Protein AF-A0A5C9CKR8-F1 (afdb_monomer)

Mean predicted aligned error: 2.47 Å

Secondary structure (DSSP, 8-state):
-EEEEEEEEETTS-EEEEEEEESSHHHHHHHHHHH-TTEEEEEEEE--

Sequence (48 aa):
MKTYRITITLADGTQGRSLGLYSDGFAAVIDVMTTFPDAHRISARRMP

Foldseek 3Di:
DFKKWKWFAAPVRDIDIDIDDDPDQVRVQVVVCVVCVRTPDMGIDTDD

pLDDT: mean 94.84, std 2.41, range [85.5, 97.81]

Solvent-accessible surface area (backbone atoms only — not comparable to full-atom values): 2797 Å² total; per-residue (Å²): 114,44,51,29,42,37,40,39,27,35,78,89,66,54,74,49,76,49,76,48,79,25,84,47,54,64,59,48,46,53,61,44,40,76,75,39,73,72,45,67,41,77,46,55,41,79,55,135

Structure (mmCIF, N/CA/C/O backbone):
data_AF-A0A5C9CKR8-F1
#
_entry.id   AF-A0A5C9CKR8-F1
#
loop_
_atom_site.group_PDB
_atom_site.id
_atom_site.type_symbol
_atom_site.label_atom_id
_atom_site.label_alt_id
_atom_site.label_comp_id
_atom_site.label_asym_id
_atom_site.label_entity_id
_atom_site.label_seq_id
_atom_site.pdbx_PDB_ins_code
_atom_site.Cartn_x
_atom_site.Cartn_y
_atom_site.Cartn_z
_atom_site.occupancy
_atom_site.B_iso_or_equiv
_atom_site.auth_seq_id
_atom_site.auth_comp_id
_atom_site.auth_asym_id
_atom_site.auth_atom_id
_atom_site.pdbx_PDB_model_num
ATOM 1 N N . MET A 1 1 ? -14.320 -0.609 8.651 1.00 85.50 1 MET A N 1
ATOM 2 C CA . MET A 1 1 ? -13.358 -0.131 7.633 1.00 85.50 1 MET A CA 1
ATOM 3 C C . MET A 1 1 ? -12.531 0.997 8.227 1.00 85.50 1 MET A C 1
ATOM 5 O O . MET A 1 1 ? -13.012 1.664 9.136 1.00 85.50 1 MET A O 1
ATOM 9 N N . LYS A 1 2 ? -11.288 1.163 7.780 1.00 96.06 2 LYS A N 1
ATOM 10 C CA . LYS A 1 2 ? -10.347 2.199 8.228 1.00 96.06 2 LYS A CA 1
ATOM 11 C C . LYS A 1 2 ? -9.679 2.804 6.998 1.00 96.06 2 LYS A C 1
ATOM 13 O O . LYS A 1 2 ? -9.501 2.108 5.999 1.00 96.06 2 LYS A O 1
ATOM 18 N N . THR A 1 3 ? -9.284 4.066 7.084 1.00 97.50 3 THR A N 1
ATOM 19 C CA . THR A 1 3 ? -8.522 4.711 6.015 1.00 97.50 3 THR A CA 1
ATOM 20 C C . THR A 1 3 ? -7.081 4.214 6.044 1.00 97.50 3 THR A C 1
ATOM 22 O O . THR A 1 3 ? -6.415 4.266 7.081 1.00 97.50 3 THR A O 1
ATOM 25 N N . TYR A 1 4 ? -6.588 3.743 4.904 1.00 97.81 4 TYR A N 1
ATOM 26 C CA . TYR A 1 4 ? -5.192 3.381 4.703 1.00 97.81 4 TYR A CA 1
ATOM 27 C C . TYR A 1 4 ? -4.584 4.259 3.621 1.00 97.81 4 TYR A C 1
ATOM 29 O O . TYR A 1 4 ? -5.170 4.470 2.561 1.00 97.81 4 TYR A O 1
ATOM 37 N N . ARG A 1 5 ? -3.375 4.743 3.896 1.00 97.50 5 ARG A N 1
ATOM 38 C CA . ARG A 1 5 ? -2.493 5.324 2.897 1.00 97.50 5 ARG A CA 1
ATOM 39 C C . ARG A 1 5 ? -1.616 4.228 2.324 1.00 97.50 5 ARG A C 1
ATOM 41 O O . ARG A 1 5 ? -0.779 3.664 3.030 1.00 97.50 5 ARG A O 1
ATOM 48 N N . ILE A 1 6 ? -1.784 3.985 1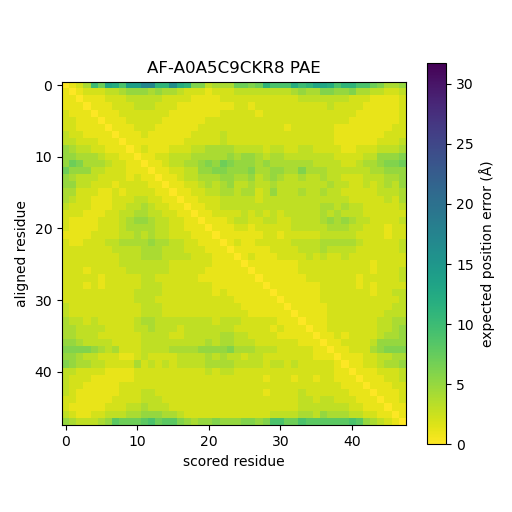.038 1.00 97.25 6 ILE A N 1
ATOM 49 C CA . ILE A 1 6 ? -0.968 3.069 0.260 1.00 97.25 6 ILE A CA 1
ATOM 50 C C . ILE A 1 6 ? 0.154 3.872 -0.393 1.00 97.25 6 ILE A C 1
ATOM 52 O O . ILE A 1 6 ? -0.066 4.955 -0.936 1.00 97.25 6 ILE A O 1
ATOM 56 N N . THR A 1 7 ? 1.371 3.348 -0.329 1.00 97.50 7 THR A N 1
AT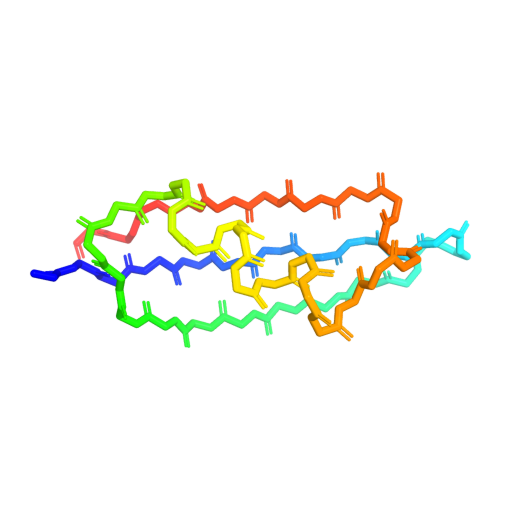OM 57 C CA . THR A 1 7 ? 2.504 3.820 -1.128 1.00 97.50 7 THR A CA 1
ATOM 58 C C . THR A 1 7 ? 3.001 2.668 -1.984 1.00 97.50 7 THR A C 1
ATOM 60 O O . THR A 1 7 ? 3.242 1.578 -1.469 1.00 97.50 7 THR A O 1
ATOM 63 N N . ILE A 1 8 ? 3.143 2.930 -3.276 1.00 97.06 8 ILE A N 1
ATOM 64 C CA . ILE A 1 8 ? 3.561 1.977 -4.302 1.00 97.06 8 ILE A CA 1
ATOM 65 C C . ILE A 1 8 ? 4.896 2.472 -4.836 1.00 97.06 8 ILE A C 1
ATOM 67 O O . ILE A 1 8 ? 5.054 3.666 -5.080 1.00 97.06 8 ILE A O 1
ATOM 71 N N . THR A 1 9 ? 5.858 1.579 -4.997 1.00 96.81 9 THR A N 1
ATOM 72 C CA . THR A 1 9 ? 7.133 1.851 -5.660 1.00 96.81 9 THR A CA 1
ATOM 73 C C . THR A 1 9 ? 7.292 0.849 -6.789 1.00 96.81 9 THR A C 1
ATOM 75 O O . THR A 1 9 ? 7.235 -0.357 -6.550 1.00 96.81 9 THR A O 1
ATOM 78 N N . LEU A 1 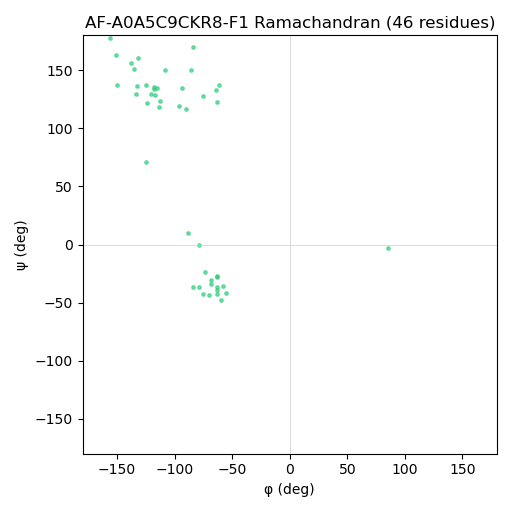10 ? 7.449 1.352 -8.008 1.00 94.12 10 LEU A N 1
ATOM 79 C CA . LEU A 1 10 ? 7.684 0.552 -9.205 1.00 94.12 10 LEU A CA 1
ATOM 80 C C . LEU A 1 10 ? 9.178 0.222 -9.347 1.00 94.12 10 LEU A C 1
ATOM 82 O O . LEU A 1 10 ? 10.016 0.747 -8.611 1.00 94.12 10 LEU A O 1
ATOM 86 N N . ALA A 1 11 ? 9.511 -0.675 -10.275 1.00 91.94 11 ALA A N 1
ATOM 87 C CA . ALA A 1 11 ? 10.882 -1.144 -10.491 1.00 91.94 11 ALA A CA 1
ATOM 88 C C . ALA A 1 11 ? 11.855 -0.040 -10.951 1.00 91.94 11 ALA A C 1
ATOM 90 O O . ALA A 1 11 ? 13.043 -0.105 -10.651 1.00 91.94 11 ALA A O 1
ATOM 91 N N . ASP A 1 12 ? 11.352 0.991 -11.629 1.00 92.88 12 ASP A N 1
ATOM 92 C CA . ASP A 1 12 ? 12.110 2.178 -12.048 1.00 92.88 12 ASP A CA 1
ATOM 93 C C . ASP A 1 12 ? 12.318 3.201 -10.909 1.00 92.88 12 ASP A C 1
ATOM 95 O O . ASP A 1 12 ? 12.941 4.243 -11.104 1.00 92.88 12 ASP A O 1
ATOM 99 N N . GLY A 1 13 ? 11.796 2.915 -9.711 1.00 90.38 13 GLY A N 1
ATOM 100 C CA . GLY A 1 13 ? 11.841 3.800 -8.551 1.00 90.38 13 GLY A CA 1
ATOM 101 C C . GLY A 1 13 ? 10.709 4.829 -8.494 1.00 90.38 13 GLY A C 1
ATOM 102 O O . GLY A 1 13 ? 10.599 5.542 -7.491 1.00 90.38 13 GLY A O 1
ATOM 103 N N . THR A 1 14 ? 9.834 4.888 -9.503 1.00 94.25 14 THR A N 1
ATOM 104 C CA . THR A 1 14 ? 8.664 5.771 -9.507 1.00 94.25 14 THR A CA 1
ATOM 105 C C . THR A 1 14 ? 7.735 5.419 -8.347 1.00 94.25 14 THR A C 1
ATOM 107 O O . THR A 1 14 ? 7.483 4.246 -8.056 1.00 94.25 14 THR A O 1
ATOM 110 N N . GLN A 1 15 ? 7.215 6.442 -7.659 1.00 95.25 15 GLN A N 1
ATOM 111 C CA . GLN A 1 15 ? 6.345 6.261 -6.498 1.00 95.25 15 GLN A CA 1
ATOM 112 C C . GLN A 1 15 ? 4.940 6.814 -6.718 1.00 95.25 15 GLN A C 1
ATOM 114 O O . GLN A 1 15 ? 4.761 7.985 -7.041 1.00 95.25 15 GLN A O 1
ATOM 119 N N . GLY A 1 16 ? 3.941 5.978 -6.436 1.00 94.31 16 GLY A N 1
ATOM 120 C CA . GLY A 1 16 ? 2.530 6.345 -6.369 1.00 94.31 16 GLY A CA 1
ATOM 121 C C . GLY A 1 16 ? 2.023 6.347 -4.928 1.00 94.31 16 GLY A C 1
ATOM 122 O O . GLY A 1 16 ? 2.505 5.596 -4.076 1.00 94.31 16 GLY A O 1
ATOM 123 N N . ARG A 1 17 ? 1.040 7.199 -4.628 1.00 95.19 17 ARG A N 1
ATOM 124 C CA . ARG A 1 17 ? 0.369 7.235 -3.322 1.00 95.19 17 ARG A CA 1
ATOM 125 C C . ARG A 1 17 ? -1.136 7.279 -3.521 1.00 95.19 17 ARG A C 1
ATOM 127 O O . ARG A 1 17 ? -1.614 8.049 -4.344 1.00 95.19 17 ARG A O 1
ATOM 134 N N . SER A 1 18 ? -1.856 6.490 -2.734 1.00 94.06 18 SER A N 1
ATOM 135 C CA . SER A 1 18 ? -3.318 6.450 -2.745 1.00 94.06 18 SER A CA 1
ATOM 136 C C . SER A 1 18 ? -3.874 6.379 -1.324 1.00 94.06 18 SER A C 1
ATOM 138 O O . SER A 1 18 ? -3.184 5.952 -0.393 1.00 94.06 18 SER A O 1
ATOM 140 N N . LEU A 1 19 ? -5.116 6.826 -1.151 1.00 95.81 19 LEU A N 1
ATOM 141 C CA . LEU A 1 19 ? -5.897 6.678 0.073 1.00 95.81 19 LEU A CA 1
ATOM 142 C C . LEU A 1 19 ? -7.137 5.850 -0.251 1.00 95.81 19 LEU A C 1
ATOM 144 O O . LEU A 1 19 ? -7.827 6.135 -1.224 1.00 95.81 19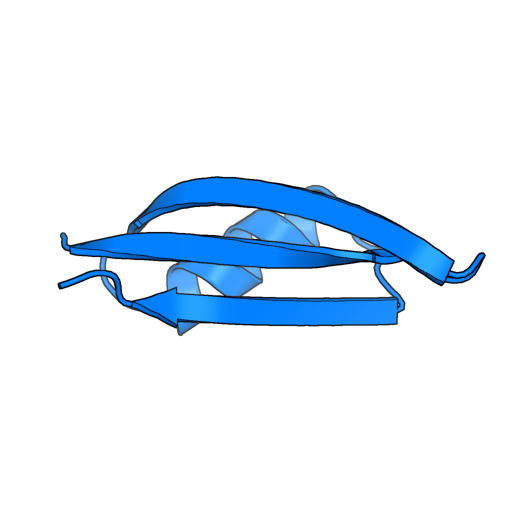 LEU A O 1
ATOM 148 N N . GLY A 1 20 ? -7.440 4.866 0.590 1.00 94.56 20 GLY A N 1
ATOM 149 C CA . GLY A 1 20 ? -8.645 4.056 0.440 1.00 94.56 20 GLY A CA 1
ATOM 150 C C . GLY A 1 20 ? -9.169 3.532 1.771 1.00 94.56 20 GLY A C 1
ATOM 151 O O . GLY A 1 20 ? -8.470 3.550 2.790 1.00 94.56 20 GLY A O 1
ATOM 152 N N . LEU A 1 21 ? -10.425 3.091 1.762 1.00 97.06 21 LEU A N 1
ATOM 153 C CA . LEU A 1 21 ? -11.084 2.468 2.905 1.00 97.06 21 LEU A CA 1
ATOM 154 C C . LEU A 1 21 ? -10.985 0.950 2.781 1.00 97.06 21 LEU A C 1
ATOM 156 O O . LEU A 1 21 ? -11.528 0.368 1.850 1.00 97.06 21 LEU A O 1
ATOM 160 N N . TYR A 1 22 ? -10.343 0.314 3.757 1.00 96.38 22 TYR A N 1
ATOM 161 C CA . TYR A 1 22 ? -10.135 -1.135 3.767 1.00 96.38 22 TYR A CA 1
ATOM 162 C C . TYR A 1 22 ? -10.521 -1.740 5.122 1.00 96.38 22 TYR A C 1
ATOM 164 O O . TYR A 1 22 ? -10.637 -1.033 6.133 1.00 96.38 22 TYR A O 1
ATOM 172 N N . SER A 1 23 ? -10.766 -3.052 5.165 1.00 96.69 23 SER A N 1
ATOM 173 C CA . SER A 1 23 ? -10.994 -3.787 6.421 1.00 96.69 23 SER A CA 1
ATOM 174 C C . SER A 1 23 ? -9.757 -3.741 7.321 1.00 96.69 23 SER A C 1
ATOM 176 O O . SER A 1 23 ? -9.857 -3.474 8.523 1.00 96.69 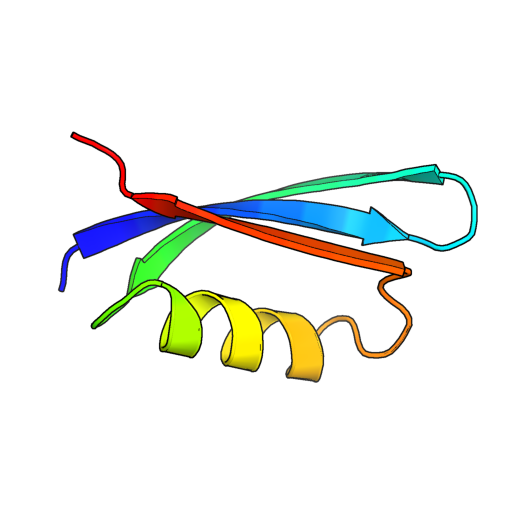23 SER A O 1
ATOM 178 N N . ASP A 1 24 ? -8.594 -3.926 6.705 1.00 95.75 24 ASP A N 1
ATOM 179 C CA . ASP A 1 24 ? -7.271 -3.992 7.306 1.00 95.75 24 ASP A CA 1
ATOM 180 C C . ASP A 1 24 ? -6.192 -3.633 6.262 1.00 95.75 24 ASP A C 1
ATOM 182 O O . ASP A 1 24 ? -6.488 -3.350 5.100 1.00 95.75 24 ASP A O 1
ATOM 186 N N . GLY A 1 25 ? -4.928 -3.602 6.691 1.00 93.12 25 GLY A N 1
ATOM 187 C CA . GLY A 1 25 ? -3.816 -3.228 5.815 1.00 93.12 25 GLY A CA 1
ATOM 188 C C . GLY A 1 25 ? -3.445 -4.304 4.796 1.00 93.12 25 GLY A C 1
ATOM 189 O O . GLY A 1 25 ? -2.882 -3.970 3.762 1.00 93.12 25 GLY A O 1
ATOM 190 N N . PHE A 1 26 ? -3.763 -5.572 5.057 1.00 95.81 26 PHE A N 1
ATOM 191 C CA . PHE A 1 26 ? -3.454 -6.671 4.147 1.00 95.81 26 PHE A CA 1
ATOM 192 C C . PHE A 1 26 ? -4.412 -6.666 2.953 1.00 95.81 26 PHE A C 1
ATOM 194 O O . PHE A 1 26 ? -3.963 -6.746 1.812 1.00 95.81 26 PHE A O 1
ATOM 201 N N . ALA A 1 27 ? -5.704 -6.437 3.205 1.00 95.81 27 ALA A N 1
ATOM 202 C CA . ALA A 1 27 ? -6.701 -6.198 2.167 1.00 95.81 27 ALA A CA 1
ATOM 203 C C . ALA A 1 27 ? -6.304 -5.026 1.253 1.00 95.81 27 ALA A C 1
ATOM 205 O O . ALA A 1 27 ? -6.406 -5.140 0.035 1.00 95.81 2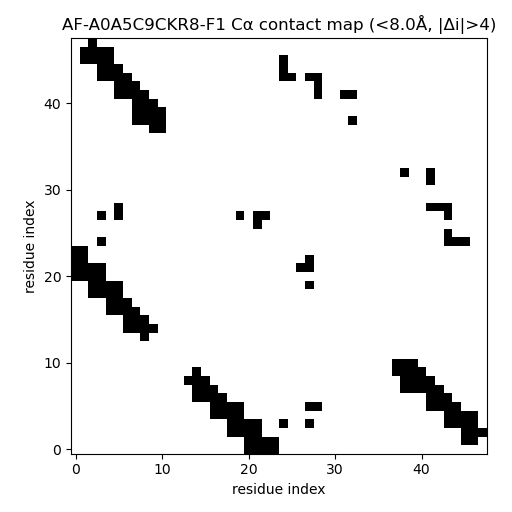7 ALA A O 1
ATOM 206 N N . ALA A 1 28 ? -5.775 -3.937 1.829 1.00 95.50 28 ALA A N 1
ATOM 207 C CA . ALA A 1 28 ? -5.264 -2.803 1.058 1.00 95.50 28 ALA A CA 1
ATOM 208 C C . ALA A 1 28 ? -4.071 -3.178 0.161 1.00 95.50 28 ALA A C 1
ATOM 210 O O . ALA A 1 28 ? -3.972 -2.701 -0.962 1.00 95.50 28 ALA A O 1
ATOM 211 N N . VAL A 1 29 ? -3.155 -4.026 0.641 1.00 95.50 29 VAL A N 1
ATOM 212 C CA . VAL A 1 29 ? -2.003 -4.478 -0.157 1.00 95.50 29 VAL A CA 1
ATOM 213 C C . VAL A 1 29 ? -2.440 -5.412 -1.286 1.00 95.50 29 VAL A C 1
ATOM 215 O O . VAL A 1 29 ? -1.970 -5.234 -2.405 1.00 95.50 29 VAL A O 1
ATOM 218 N N . ILE A 1 30 ? -3.344 -6.365 -1.028 1.00 95.50 30 ILE A N 1
ATOM 219 C CA . ILE A 1 30 ? -3.839 -7.302 -2.052 1.00 95.50 30 ILE A CA 1
ATOM 220 C C . ILE A 1 30 ? -4.510 -6.554 -3.206 1.00 95.50 30 ILE A C 1
ATOM 222 O O . ILE A 1 30 ? -4.184 -6.810 -4.360 1.00 95.50 30 ILE A O 1
ATOM 226 N N . ASP A 1 31 ? -5.401 -5.614 -2.895 1.00 94.81 31 ASP A N 1
ATOM 227 C CA . ASP A 1 31 ? -6.099 -4.786 -3.888 1.00 94.81 31 ASP A CA 1
ATOM 228 C C . ASP A 1 31 ? -5.125 -3.991 -4.779 1.00 94.81 31 ASP A C 1
ATOM 230 O O . ASP A 1 31 ? -5.303 -3.819 -5.984 1.00 94.81 31 ASP A O 1
ATOM 234 N N . VAL A 1 32 ? -4.022 -3.539 -4.192 1.00 94.31 32 VAL A N 1
ATOM 235 C CA . VAL A 1 32 ? -3.002 -2.781 -4.917 1.00 94.31 32 VAL A CA 1
ATOM 236 C C . VAL A 1 32 ? -2.113 -3.700 -5.748 1.00 94.31 32 VAL A C 1
ATOM 238 O O . VAL A 1 32 ? -1.738 -3.328 -6.856 1.00 94.31 32 VAL A O 1
ATOM 241 N N . MET A 1 33 ? -1.802 -4.901 -5.258 1.00 94.44 33 MET A N 1
ATOM 242 C CA . MET A 1 33 ? -1.041 -5.907 -6.005 1.00 94.44 33 MET A CA 1
ATOM 243 C C . MET A 1 33 ? -1.771 -6.377 -7.264 1.00 94.44 33 MET A C 1
ATOM 245 O O . MET A 1 33 ? -1.120 -6.624 -8.273 1.00 94.44 33 MET A O 1
ATOM 249 N N . THR A 1 34 ? -3.103 -6.499 -7.234 1.00 94.06 34 THR A N 1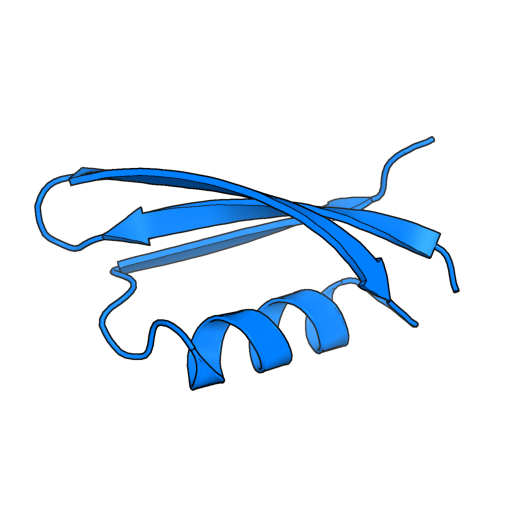
ATOM 250 C CA . THR A 1 34 ? -3.875 -6.875 -8.433 1.00 94.06 34 THR A CA 1
ATOM 251 C C . THR A 1 34 ? -3.850 -5.778 -9.494 1.00 94.06 34 THR A C 1
ATOM 253 O O . THR A 1 34 ? -3.889 -6.079 -10.683 1.00 94.06 34 THR A O 1
ATOM 256 N N . THR A 1 35 ? -3.750 -4.515 -9.073 1.00 92.38 35 THR A N 1
ATOM 257 C CA . THR A 1 35 ? -3.702 -3.354 -9.972 1.00 92.38 35 THR A CA 1
ATOM 258 C C . THR A 1 35 ? -2.285 -3.073 -10.485 1.00 92.38 35 THR A C 1
ATOM 260 O O . THR A 1 35 ? -2.106 -2.686 -11.636 1.00 92.38 35 THR A O 1
ATOM 263 N N . PHE A 1 36 ? -1.271 -3.273 -9.640 1.00 91.69 36 PHE A N 1
ATOM 264 C CA . PHE A 1 36 ? 0.142 -3.027 -9.934 1.00 91.69 36 PHE A CA 1
ATOM 265 C C . PHE A 1 36 ? 0.965 -4.299 -9.672 1.00 91.69 36 PHE A C 1
ATOM 267 O O . PHE A 1 36 ? 1.728 -4.342 -8.702 1.00 91.69 36 PHE A O 1
ATOM 274 N N . PRO A 1 37 ? 0.826 -5.340 -10.515 1.00 90.81 37 PRO A N 1
ATOM 275 C CA . PRO A 1 37 ? 1.526 -6.613 -10.321 1.00 90.81 37 PRO A CA 1
ATOM 276 C C . PRO A 1 37 ? 3.052 -6.465 -10.402 1.00 90.81 37 PRO A C 1
ATOM 278 O O . PRO A 1 37 ? 3.776 -7.201 -9.738 1.00 90.81 37 PRO A O 1
ATOM 281 N N . ASP A 1 38 ? 3.532 -5.464 -11.145 1.00 91.00 38 ASP A N 1
ATOM 282 C CA . ASP A 1 38 ? 4.958 -5.158 -11.316 1.00 91.00 38 ASP A CA 1
ATOM 283 C C . ASP A 1 38 ? 5.505 -4.198 -10.243 1.00 91.00 38 ASP A C 1
ATOM 285 O O . ASP A 1 38 ? 6.618 -3.672 -10.357 1.00 91.00 38 ASP A O 1
ATOM 289 N N . ALA A 1 39 ? 4.723 -3.910 -9.196 1.00 94.06 39 ALA A N 1
ATOM 290 C CA . ALA A 1 39 ? 5.191 -3.083 -8.098 1.00 94.06 39 ALA A CA 1
ATOM 291 C C . ALA A 1 39 ? 6.359 -3.770 -7.381 1.00 94.06 39 ALA A C 1
ATOM 293 O O . ALA A 1 39 ? 6.235 -4.858 -6.826 1.00 94.06 39 ALA A O 1
ATOM 294 N N . HIS A 1 40 ? 7.493 -3.079 -7.318 1.00 95.19 40 HIS A N 1
ATOM 295 C CA . HIS A 1 40 ? 8.660 -3.542 -6.579 1.00 95.19 40 HIS A CA 1
ATOM 296 C C . HIS A 1 40 ? 8.413 -3.541 -5.063 1.00 95.19 40 HIS A C 1
ATOM 298 O O . HIS A 1 40 ? 8.921 -4.392 -4.335 1.00 95.19 40 HIS A O 1
ATOM 304 N N . ARG A 1 41 ? 7.628 -2.576 -4.567 1.00 95.75 41 ARG A N 1
ATOM 305 C CA . ARG A 1 41 ? 7.264 -2.483 -3.150 1.00 95.75 41 ARG A CA 1
ATOM 306 C C . ARG A 1 41 ? 5.896 -1.844 -2.961 1.00 95.75 41 ARG A C 1
ATOM 308 O O . ARG A 1 41 ? 5.603 -0.804 -3.545 1.00 95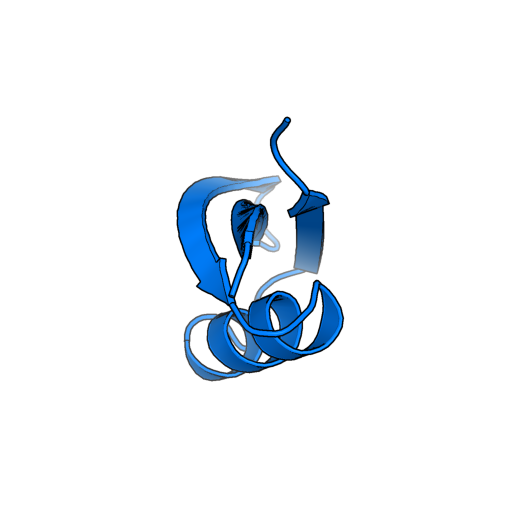.75 41 ARG A O 1
ATOM 315 N N . ILE A 1 42 ? 5.102 -2.409 -2.055 1.00 96.44 42 ILE A N 1
ATOM 316 C CA . ILE A 1 42 ? 3.823 -1.844 -1.610 1.00 96.44 42 ILE A CA 1
ATOM 317 C C . ILE A 1 42 ? 3.852 -1.706 -0.085 1.00 96.44 42 ILE A C 1
ATOM 319 O O . ILE A 1 42 ? 4.340 -2.580 0.629 1.00 96.44 42 ILE A O 1
ATOM 323 N N . SER A 1 43 ? 3.351 -0.584 0.425 1.00 96.38 43 SER A N 1
ATOM 324 C CA . SER A 1 43 ? 3.226 -0.313 1.857 1.00 96.38 43 SER A CA 1
ATOM 325 C C . SER A 1 43 ? 1.847 0.252 2.165 1.00 96.38 43 SER A C 1
ATOM 327 O O . SER A 1 43 ? 1.432 1.223 1.535 1.00 96.38 43 SER A O 1
ATOM 329 N N . ALA A 1 44 ? 1.160 -0.323 3.151 1.00 97.38 44 ALA A N 1
ATOM 330 C CA . ALA A 1 44 ? -0.124 0.163 3.642 1.00 97.38 44 ALA A CA 1
ATOM 331 C C . ALA A 1 44 ? 0.019 0.675 5.080 1.00 97.38 44 ALA A C 1
ATOM 333 O O . ALA A 1 44 ? 0.331 -0.077 6.004 1.00 97.38 44 ALA A O 1
ATOM 334 N N . ARG A 1 45 ? -0.244 1.969 5.283 1.00 97.31 45 ARG A N 1
ATOM 335 C CA . ARG A 1 45 ? -0.220 2.617 6.599 1.00 97.31 45 ARG A CA 1
ATOM 336 C C . ARG A 1 45 ? -1.627 3.033 6.998 1.00 97.31 45 ARG A C 1
ATOM 338 O O . ARG A 1 45 ? -2.264 3.803 6.285 1.00 97.31 45 ARG A O 1
ATOM 345 N N . ARG A 1 46 ? -2.093 2.571 8.159 1.00 96.62 46 ARG A N 1
ATOM 346 C CA . ARG A 1 46 ? -3.363 3.029 8.733 1.00 96.62 46 ARG A CA 1
ATOM 347 C C . ARG A 1 46 ? -3.273 4.521 9.069 1.00 96.62 46 ARG A C 1
ATOM 349 O O . ARG A 1 46 ? -2.297 4.949 9.689 1.00 96.62 46 ARG A O 1
ATOM 356 N N . MET A 1 47 ? -4.284 5.283 8.671 1.00 96.44 47 MET A N 1
ATOM 357 C CA . MET A 1 47 ? -4.441 6.685 9.054 1.00 96.44 47 MET A CA 1
ATOM 358 C C . MET A 1 47 ? -5.160 6.796 10.413 1.00 96.44 47 MET A C 1
ATOM 360 O O . MET A 1 47 ? -5.922 5.880 10.748 1.00 96.44 47 MET A O 1
ATOM 364 N N . PRO A 1 48 ? -4.880 7.855 11.199 1.00 90.50 48 PRO A N 1
ATOM 365 C CA . PRO A 1 48 ? -5.560 8.124 12.466 1.00 90.50 48 PRO A CA 1
ATOM 366 C C . PRO A 1 48 ? -7.082 8.180 12.320 1.00 90.50 48 PRO A C 1
ATOM 368 O O . PRO A 1 48 ? -7.549 8.704 11.283 1.00 90.50 48 PRO A O 1
#

Radius of gyration: 10.18 Å; Cα contacts (8 Å, |Δi|>4): 90; chains: 1; bounding box: 26×15×24 Å

Nearest PDB structures (foldseek):
  5hy3-assembly1_B  TM=7.100E-01  e=3.010E+00  Tequatrovirus T4
  2le2-assembly1_A  TM=4.885E-01  e=1.155E+00  Salasvirus phi29
  3zoq-assembly1_C  TM=4.369E-01  e=2.369E+00  Salasvirus phi29
  4l5n-assembly6_F  TM=5.020E-01  e=4.312E+00  Bacillus phage PZA
  8ail-assembly1_J  TM=4.338E-01  e=7.390E+00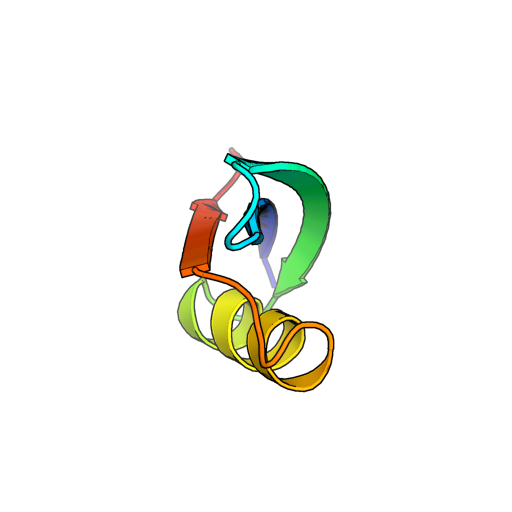  Bacillus phage VMY22